Protein AF-A0A7W0QKJ0-F1 (afdb_monomer_lite)

Sequence (50 aa):
VQRLLVAKRSDAHPDYESETFDSLLRARFEVVDLVELPSGTRTLYFARPR

Radius of gyration: 13.23 Å; chains: 1; bounding box: 34×14×28 Å

Foldseek 3Di:
DVVVCVVPPPCRCVQPDPVSVVVVQVVFWAFDDWDQDPVNPDIDTDTHGD

pLDDT: mean 84.28, std 13.95, range [56.5, 98.25]

Structure (mmCIF, N/CA/C/O backbone):
data_AF-A0A7W0QKJ0-F1
#
_entry.id   AF-A0A7W0QKJ0-F1
#
loop_
_atom_site.group_PDB
_atom_site.id
_atom_site.type_symbol
_atom_site.label_atom_id
_atom_site.label_alt_id
_atom_site.label_comp_id
_atom_site.label_asym_id
_atom_site.label_entity_id
_atom_site.label_seq_id
_atom_site.pdbx_PDB_ins_code
_atom_site.Cartn_x
_atom_site.Cartn_y
_atom_site.Cartn_z
_atom_site.occupancy
_atom_site.B_iso_or_equiv
_atom_site.auth_seq_id
_atom_site.auth_comp_id
_atom_site.auth_asym_id
_atom_site.auth_atom_id
_atom_site.pdbx_PDB_model_num
ATOM 1 N N . VAL A 1 1 ? 14.876 0.033 -2.792 1.00 56.66 1 VAL A N 1
ATOM 2 C CA . VAL A 1 1 ? 14.126 -0.746 -3.811 1.00 56.66 1 VAL A CA 1
ATOM 3 C C . VAL A 1 1 ? 14.846 -0.748 -5.154 1.00 56.66 1 VAL A C 1
ATOM 5 O O . VAL A 1 1 ? 15.074 -1.828 -5.679 1.00 56.66 1 VAL A O 1
ATOM 8 N N . GLN A 1 2 ? 15.322 0.407 -5.640 1.00 58.44 2 GLN A N 1
ATOM 9 C CA . GLN A 1 2 ? 16.039 0.523 -6.921 1.00 58.44 2 GLN A CA 1
ATOM 10 C C . GLN A 1 2 ? 17.142 -0.527 -7.138 1.00 58.44 2 GLN A C 1
ATOM 12 O O . GLN A 1 2 ? 17.140 -1.184 -8.168 1.00 58.44 2 GLN A O 1
ATOM 17 N N . ARG A 1 3 ? 18.001 -0.805 -6.143 1.00 56.50 3 ARG A N 1
ATOM 18 C CA . ARG A 1 3 ? 19.066 -1.828 -6.257 1.00 56.50 3 ARG A CA 1
ATOM 19 C C . ARG A 1 3 ? 18.569 -3.249 -6.589 1.00 56.50 3 ARG A C 1
ATOM 21 O O . ARG A 1 3 ? 19.306 -4.007 -7.201 1.00 56.50 3 ARG A O 1
ATOM 28 N N . LEU A 1 4 ? 17.346 -3.615 -6.196 1.00 61.56 4 LEU A N 1
ATOM 29 C CA . LEU A 1 4 ? 16.744 -4.924 -6.508 1.00 61.56 4 LEU A CA 1
ATOM 30 C C . LEU A 1 4 ? 16.093 -4.956 -7.900 1.00 61.56 4 LEU A C 1
ATOM 32 O O . LEU A 1 4 ? 15.873 -6.031 -8.449 1.00 61.56 4 LEU A O 1
ATOM 36 N N . LEU A 1 5 ? 15.800 -3.785 -8.467 1.00 62.22 5 LEU A N 1
ATOM 37 C CA . LEU A 1 5 ? 15.239 -3.623 -9.807 1.00 62.22 5 LEU A CA 1
ATOM 38 C C . LEU A 1 5 ? 16.320 -3.380 -10.871 1.00 62.22 5 LEU A C 1
ATOM 40 O O . LEU A 1 5 ? 16.028 -3.536 -12.045 1.00 62.22 5 LEU A O 1
ATOM 44 N N . VAL A 1 6 ? 17.569 -3.088 -10.476 1.00 61.91 6 VAL A N 1
ATOM 45 C CA . VAL A 1 6 ? 18.722 -2.854 -11.378 1.00 61.91 6 VAL A CA 1
ATOM 46 C C . VAL A 1 6 ? 18.944 -3.985 -12.390 1.00 61.91 6 VAL A C 1
ATOM 48 O O . VAL A 1 6 ? 19.380 -3.728 -13.506 1.00 61.91 6 VAL A O 1
ATOM 51 N N . ALA A 1 7 ? 18.645 -5.234 -12.024 1.00 65.56 7 ALA A N 1
ATOM 52 C CA . ALA A 1 7 ? 18.792 -6.383 -12.923 1.00 65.56 7 ALA A CA 1
ATOM 53 C C . ALA A 1 7 ? 17.646 -6.518 -13.944 1.00 65.56 7 ALA A C 1
ATOM 55 O O . ALA A 1 7 ? 17.702 -7.373 -14.828 1.00 65.56 7 ALA A O 1
ATOM 56 N N . LYS A 1 8 ? 16.588 -5.715 -13.814 1.00 62.44 8 LYS A N 1
ATOM 57 C CA . LYS A 1 8 ? 15.438 -5.716 -14.713 1.00 62.44 8 LYS A CA 1
ATOM 58 C C . LYS A 1 8 ? 15.536 -4.524 -15.660 1.00 62.44 8 LYS A C 1
ATOM 60 O O . LYS A 1 8 ? 16.046 -3.469 -15.295 1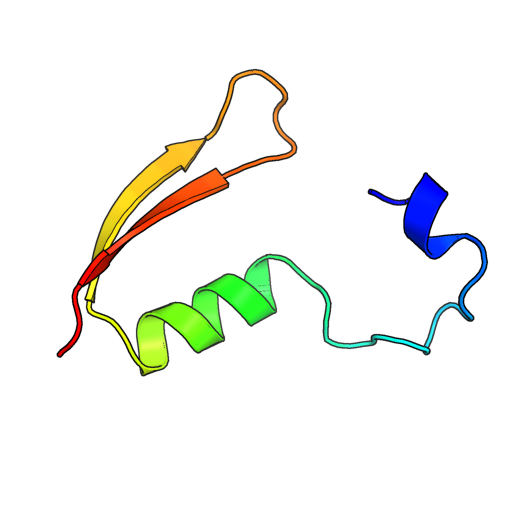.00 62.44 8 LYS A O 1
ATOM 65 N N . ARG A 1 9 ? 15.054 -4.698 -16.893 1.00 67.38 9 ARG A N 1
ATOM 66 C CA . ARG A 1 9 ? 14.946 -3.584 -17.843 1.00 67.38 9 ARG A CA 1
ATOM 67 C C . ARG A 1 9 ? 14.048 -2.493 -17.256 1.00 67.38 9 ARG A C 1
ATOM 69 O O . ARG A 1 9 ? 13.144 -2.792 -16.477 1.00 67.38 9 ARG A O 1
ATOM 76 N N . SER A 1 10 ? 14.307 -1.243 -17.629 1.00 63.28 10 SER A N 1
ATOM 77 C CA . SER A 1 10 ? 13.581 -0.066 -17.133 1.00 63.28 10 SER A CA 1
ATOM 78 C C . SER A 1 10 ? 12.070 -0.118 -17.389 1.00 63.28 10 SER A C 1
ATOM 80 O O . SER A 1 10 ? 11.317 0.540 -16.688 1.00 63.28 10 SER A O 1
ATOM 82 N N . ASP A 1 11 ? 11.631 -0.915 -18.362 1.00 67.94 11 ASP A N 1
ATOM 83 C CA . ASP A 1 11 ? 10.241 -1.143 -18.763 1.00 67.94 11 ASP A CA 1
ATOM 84 C C . ASP A 1 11 ? 9.648 -2.453 -18.220 1.00 67.94 11 ASP A C 1
ATOM 86 O O . ASP A 1 11 ? 8.515 -2.796 -18.536 1.00 67.94 11 ASP A O 1
ATOM 90 N N . ALA A 1 12 ? 10.399 -3.224 -17.430 1.00 73.50 12 ALA A N 1
ATOM 91 C CA . ALA A 1 12 ? 9.999 -4.581 -17.071 1.00 73.50 12 ALA A CA 1
ATOM 92 C C . ALA A 1 12 ? 8.802 -4.632 -16.110 1.00 73.50 12 ALA A C 1
ATOM 94 O O . ALA A 1 12 ? 8.158 -5.675 -16.021 1.00 73.50 12 ALA A O 1
ATOM 95 N N . HIS A 1 13 ? 8.556 -3.550 -15.365 1.00 69.62 13 HIS A N 1
ATOM 96 C CA . HIS A 1 13 ? 7.435 -3.405 -14.429 1.00 69.62 13 HIS A CA 1
ATOM 97 C C . HIS A 1 13 ? 6.941 -1.951 -14.473 1.00 69.62 13 HIS A C 1
ATOM 99 O O . HIS A 1 13 ? 7.206 -1.190 -13.542 1.00 69.62 13 HIS A O 1
ATOM 105 N N . PRO A 1 14 ? 6.314 -1.530 -15.586 1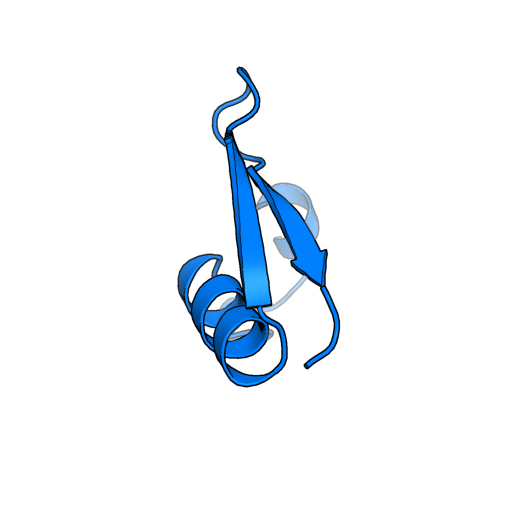.00 69.44 14 PRO A N 1
ATOM 106 C CA . PRO A 1 14 ? 5.984 -0.126 -15.851 1.00 69.44 14 PRO A CA 1
ATOM 107 C C . PRO A 1 14 ? 4.913 0.426 -14.899 1.00 69.44 14 PRO A C 1
ATOM 109 O O . PRO A 1 14 ? 4.688 1.628 -14.838 1.00 69.44 14 PRO A O 1
ATOM 112 N N . ASP A 1 15 ? 4.253 -0.461 -14.164 1.00 77.69 15 ASP A N 1
ATOM 113 C CA . ASP A 1 15 ? 3.179 -0.202 -13.220 1.00 77.69 15 ASP A CA 1
ATOM 114 C C . ASP A 1 15 ? 3.596 -0.454 -11.758 1.00 77.69 15 ASP A C 1
ATOM 116 O O . ASP A 1 15 ? 2.769 -0.327 -10.854 1.00 77.69 15 ASP A O 1
ATOM 120 N N . TYR A 1 16 ? 4.871 -0.771 -11.494 1.00 79.50 16 TYR A N 1
ATOM 121 C CA . TYR A 1 16 ? 5.392 -1.034 -10.144 1.00 79.50 16 TYR A CA 1
ATOM 122 C C . TYR A 1 16 ? 5.754 0.258 -9.403 1.00 79.50 16 TYR A C 1
ATOM 124 O O . TYR A 1 16 ? 6.872 0.451 -8.928 1.00 79.50 16 TYR A O 1
ATOM 132 N N . GLU A 1 17 ? 4.765 1.136 -9.310 1.00 83.88 17 GLU A N 1
ATOM 133 C CA . GLU A 1 17 ? 4.823 2.422 -8.627 1.00 83.88 17 GLU A CA 1
ATOM 134 C C . GLU A 1 17 ? 3.896 2.397 -7.405 1.00 83.88 17 GLU A C 1
ATOM 136 O O . GLU A 1 17 ? 2.835 1.761 -7.413 1.00 83.88 17 GLU A O 1
ATOM 141 N N . SER A 1 18 ? 4.282 3.103 -6.339 1.00 87.12 18 SER A N 1
ATOM 142 C CA . SER A 1 18 ? 3.496 3.167 -5.096 1.00 87.12 18 SER A CA 1
ATOM 143 C C . SER A 1 18 ? 2.078 3.703 -5.332 1.00 87.12 18 SER A C 1
ATOM 145 O O . SER A 1 18 ? 1.127 3.228 -4.717 1.00 87.12 18 SER A O 1
ATOM 147 N N . GLU A 1 19 ? 1.927 4.649 -6.260 1.00 90.00 19 GLU A N 1
ATOM 148 C CA . GLU A 1 19 ? 0.650 5.270 -6.643 1.00 90.00 19 GLU A CA 1
ATOM 149 C C . GLU A 1 19 ? -0.301 4.269 -7.315 1.00 90.00 19 GLU A C 1
ATOM 151 O O . GLU A 1 19 ? -1.500 4.222 -7.013 1.00 90.00 19 GLU A O 1
ATOM 156 N N . THR A 1 20 ? 0.243 3.417 -8.189 1.00 91.56 20 THR A N 1
ATOM 157 C CA . THR A 1 20 ? -0.512 2.339 -8.834 1.00 91.56 20 THR A CA 1
ATOM 158 C C . THR A 1 20 ? -0.964 1.313 -7.803 1.00 91.56 20 THR A C 1
ATOM 160 O O . THR A 1 20 ? -2.126 0.901 -7.807 1.00 91.56 20 THR A O 1
ATOM 163 N N . PHE A 1 21 ? -0.076 0.925 -6.883 1.00 92.38 21 PHE A N 1
ATOM 164 C CA . PHE A 1 21 ? -0.429 0.015 -5.797 1.00 92.38 21 PHE A CA 1
ATOM 165 C C . PHE A 1 21 ? -1.540 0.589 -4.904 1.00 92.38 21 PHE A C 1
ATOM 167 O O . PHE A 1 21 ? -2.527 -0.107 -4.660 1.00 92.38 21 PHE A O 1
ATOM 174 N N . ASP A 1 22 ? -1.423 1.849 -4.466 1.00 94.44 22 ASP A N 1
ATOM 175 C CA . ASP A 1 22 ? -2.429 2.531 -3.634 1.00 94.44 22 ASP A CA 1
ATOM 176 C C . ASP A 1 22 ? -3.811 2.513 -4.304 1.00 94.44 22 ASP A C 1
ATOM 178 O O . ASP A 1 22 ? -4.802 2.067 -3.712 1.00 94.44 22 ASP A O 1
ATOM 182 N N . SER A 1 23 ? -3.851 2.888 -5.585 1.00 95.25 23 SER A N 1
ATOM 183 C CA . SER A 1 23 ? -5.074 2.907 -6.392 1.00 95.25 23 SER A CA 1
ATOM 184 C C . SER A 1 23 ? -5.714 1.517 -6.497 1.00 95.25 23 SER A C 1
ATOM 186 O O . SER A 1 23 ? -6.916 1.348 -6.268 1.00 95.25 23 SER A O 1
ATOM 188 N N . LEU A 1 24 ? -4.913 0.491 -6.807 1.00 95.62 24 LEU A N 1
ATOM 189 C CA . LEU A 1 24 ? -5.380 -0.890 -6.952 1.00 95.62 24 LEU A CA 1
ATOM 190 C C . LEU A 1 24 ? -5.841 -1.515 -5.628 1.00 95.62 24 LEU A C 1
ATOM 192 O O . LEU A 1 24 ? -6.741 -2.363 -5.646 1.00 95.62 24 LEU A O 1
ATOM 196 N N . LEU A 1 25 ? -5.233 -1.125 -4.505 1.00 96.00 25 LEU A N 1
ATOM 197 C CA . LEU A 1 25 ? -5.618 -1.578 -3.171 1.00 96.00 25 LEU A CA 1
ATOM 198 C C . LEU A 1 25 ? -6.979 -0.991 -2.778 1.00 96.00 25 LEU A C 1
ATOM 200 O O . LEU A 1 25 ? -7.889 -1.745 -2.437 1.00 96.00 25 LEU A O 1
ATOM 204 N N . ARG A 1 26 ? -7.154 0.332 -2.906 1.00 96.25 26 ARG A N 1
ATOM 205 C CA . ARG A 1 26 ? -8.409 1.041 -2.580 1.00 96.25 26 ARG A CA 1
ATOM 206 C C . ARG A 1 26 ? -9.593 0.618 -3.443 1.00 96.25 26 ARG A C 1
ATOM 208 O O . ARG A 1 26 ? -10.738 0.676 -3.000 1.00 96.25 26 ARG A O 1
ATOM 215 N N . ALA A 1 27 ? -9.335 0.175 -4.672 1.00 97.06 27 ALA A N 1
ATOM 216 C CA . ALA A 1 27 ? -10.379 -0.363 -5.538 1.00 97.06 27 ALA A CA 1
ATOM 217 C C . ALA A 1 27 ? -11.010 -1.655 -4.979 1.00 97.06 27 ALA A C 1
ATOM 219 O O . ALA A 1 27 ? -12.176 -1.937 -5.256 1.00 97.06 27 ALA A O 1
ATOM 220 N N . ARG A 1 28 ? -10.252 -2.444 -4.202 1.00 97.31 28 ARG A N 1
ATOM 221 C CA . ARG A 1 28 ? -10.650 -3.787 -3.740 1.00 97.31 28 ARG A CA 1
ATOM 222 C C . ARG A 1 28 ? -10.887 -3.883 -2.233 1.00 97.31 28 ARG A C 1
ATOM 224 O O . ARG A 1 28 ? -11.654 -4.737 -1.804 1.00 97.31 28 ARG A O 1
ATOM 231 N N . PHE A 1 29 ? -10.255 -3.019 -1.449 1.00 98.25 29 PHE A N 1
ATOM 232 C CA . PHE A 1 29 ? -10.309 -3.020 0.009 1.00 98.25 29 PHE A CA 1
ATOM 233 C C . PHE A 1 29 ? -10.746 -1.655 0.536 1.00 98.25 29 PHE A C 1
ATOM 235 O O . PHE A 1 29 ? -10.541 -0.622 -0.101 1.00 98.25 29 PHE A O 1
ATOM 242 N N . GLU A 1 30 ? -11.309 -1.645 1.738 1.00 98.00 30 GLU A N 1
ATOM 243 C CA . GLU A 1 30 ? -11.438 -0.424 2.522 1.00 98.00 30 GLU A CA 1
ATOM 244 C C . GLU A 1 30 ? -10.117 -0.165 3.256 1.00 98.00 30 GLU A C 1
ATOM 246 O O . GLU A 1 30 ? -9.695 -0.965 4.090 1.00 98.00 30 GLU A O 1
ATOM 251 N N . VAL A 1 31 ? -9.440 0.938 2.934 1.00 97.06 31 VAL A N 1
ATOM 252 C CA . VAL A 1 31 ? -8.220 1.357 3.639 1.00 97.06 31 VAL A CA 1
ATOM 253 C C . VAL A 1 31 ? -8.629 2.191 4.848 1.00 97.06 31 VAL A C 1
ATOM 255 O O . VAL A 1 31 ? -9.186 3.274 4.687 1.00 97.06 31 VAL A O 1
ATOM 258 N N . VAL A 1 32 ? -8.352 1.671 6.041 1.00 97.94 32 VAL A N 1
ATOM 259 C CA . VAL A 1 32 ? -8.763 2.244 7.329 1.00 97.94 32 VAL A CA 1
ATOM 260 C C . VAL A 1 32 ? -7.685 3.162 7.898 1.00 97.94 32 VAL A C 1
ATOM 262 O O . VAL A 1 32 ? -8.012 4.200 8.462 1.00 97.94 32 VAL A O 1
ATOM 265 N N . ASP A 1 33 ? -6.414 2.785 7.756 1.00 97.31 33 ASP A N 1
ATOM 266 C CA . ASP A 1 33 ? -5.288 3.571 8.264 1.00 97.31 33 ASP A CA 1
ATOM 267 C C . ASP A 1 33 ? -4.033 3.392 7.398 1.00 97.31 33 ASP A C 1
ATOM 269 O O . ASP A 1 33 ? -3.889 2.399 6.670 1.00 97.31 33 ASP A O 1
ATOM 273 N N . LEU A 1 34 ? -3.133 4.368 7.483 1.00 95.81 34 LEU A N 1
ATOM 274 C CA . LEU A 1 34 ? -1.878 4.426 6.751 1.00 95.81 34 LEU A CA 1
ATOM 275 C C . LEU A 1 34 ? -0.759 4.934 7.663 1.00 95.81 34 LEU A C 1
ATOM 277 O O . LEU A 1 34 ? -0.876 5.992 8.274 1.00 95.81 34 LEU A O 1
ATOM 281 N N . VAL A 1 35 ? 0.365 4.218 7.691 1.00 96.56 35 VAL A N 1
ATOM 282 C CA . VAL A 1 35 ? 1.543 4.614 8.471 1.00 96.56 35 VAL A CA 1
ATOM 283 C C . VAL A 1 35 ? 2.770 4.673 7.573 1.00 96.56 35 VAL A C 1
ATOM 285 O O . VAL A 1 35 ? 3.247 3.645 7.085 1.00 96.56 35 VAL A O 1
ATOM 288 N N . GLU A 1 36 ? 3.324 5.869 7.400 1.00 94.12 36 GLU A N 1
ATOM 289 C CA . GLU A 1 36 ? 4.647 6.046 6.803 1.00 94.12 36 GLU A CA 1
ATOM 290 C C . GLU 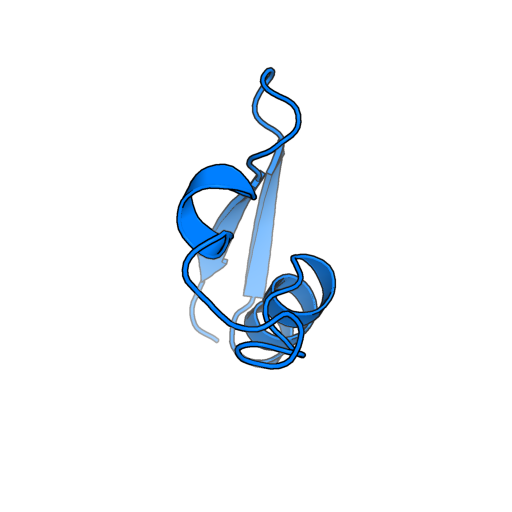A 1 36 ? 5.728 5.730 7.837 1.00 94.12 36 GLU A C 1
ATOM 292 O O . GLU A 1 36 ? 5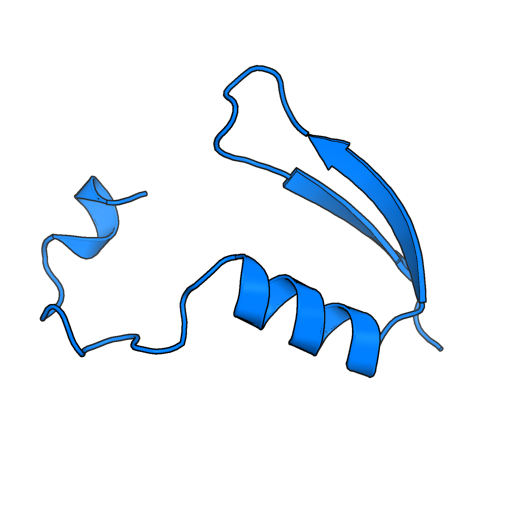.758 6.284 8.938 1.00 94.12 36 GLU A O 1
ATOM 297 N N . LEU A 1 37 ? 6.631 4.809 7.502 1.00 90.94 37 LEU A N 1
ATOM 298 C CA . LEU A 1 37 ? 7.731 4.469 8.396 1.00 90.94 37 LEU A CA 1
ATOM 299 C C . LEU A 1 37 ? 8.840 5.528 8.305 1.00 90.94 37 LEU A C 1
ATOM 301 O O . LEU A 1 37 ? 9.122 6.005 7.205 1.00 90.94 37 LEU A O 1
ATOM 305 N N . PRO A 1 38 ? 9.586 5.798 9.397 1.00 88.19 38 PRO A N 1
ATOM 306 C CA . PRO A 1 38 ? 10.607 6.858 9.451 1.00 88.19 38 PRO A CA 1
ATOM 307 C C . PRO A 1 38 ? 11.694 6.795 8.364 1.00 88.19 38 PRO A C 1
ATOM 309 O O . PRO A 1 38 ? 12.359 7.784 8.086 1.00 88.19 38 PRO A O 1
ATOM 312 N N . SER A 1 39 ? 11.877 5.633 7.727 1.00 82.12 39 SER A N 1
ATOM 313 C CA . SER A 1 39 ? 12.765 5.457 6.570 1.00 82.12 39 SER A CA 1
ATOM 314 C C . SER A 1 39 ? 12.296 6.146 5.274 1.00 82.12 39 SER A C 1
ATOM 316 O O . SER A 1 39 ? 13.024 6.092 4.286 1.00 82.12 39 SER A O 1
ATOM 318 N N . GLY A 1 40 ? 11.073 6.693 5.228 1.00 77.38 40 GLY A N 1
ATOM 319 C CA . GLY A 1 40 ? 10.510 7.457 4.101 1.00 77.38 40 GLY A CA 1
ATOM 320 C C . GLY A 1 40 ? 10.246 6.668 2.812 1.00 77.38 40 GLY A C 1
ATOM 321 O O . GLY A 1 40 ? 9.804 7.228 1.820 1.00 77.38 40 GLY A O 1
ATOM 322 N N . THR A 1 41 ? 10.533 5.366 2.792 1.00 83.56 41 THR A N 1
ATOM 323 C CA . THR A 1 41 ? 10.431 4.515 1.588 1.00 83.56 41 THR A CA 1
ATOM 324 C C . THR A 1 41 ? 9.426 3.380 1.741 1.00 83.56 41 THR A C 1
ATOM 326 O O . THR A 1 41 ? 9.339 2.502 0.882 1.00 83.56 41 THR A O 1
ATOM 329 N N . ARG A 1 42 ? 8.712 3.34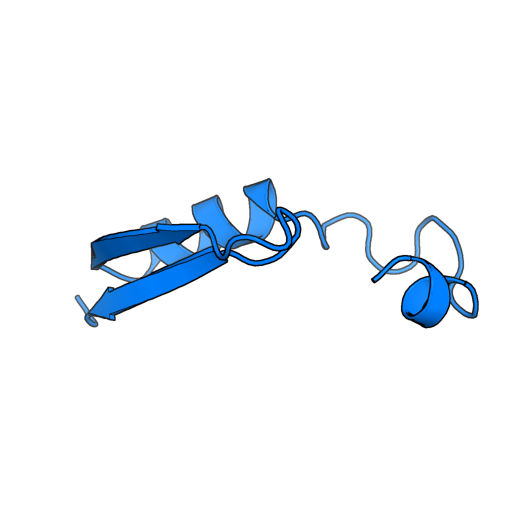1 2.869 1.00 88.88 42 ARG A N 1
ATOM 330 C CA .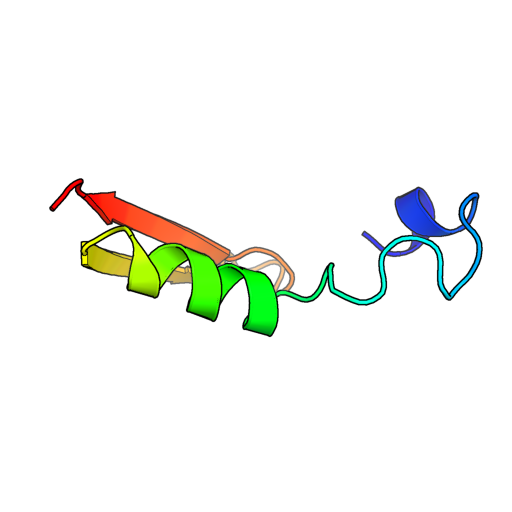 ARG A 1 42 ? 7.781 2.271 3.214 1.00 88.88 42 ARG A CA 1
ATOM 331 C C . ARG A 1 42 ? 6.549 2.855 3.866 1.00 88.88 42 ARG A C 1
ATOM 333 O O . ARG A 1 42 ? 6.660 3.608 4.832 1.00 88.88 42 ARG A O 1
ATOM 340 N N . THR A 1 43 ? 5.415 2.373 3.394 1.00 93.50 43 THR A N 1
ATOM 341 C CA . THR A 1 43 ? 4.102 2.731 3.899 1.00 93.50 43 THR A CA 1
ATOM 342 C C . THR A 1 43 ? 3.370 1.445 4.242 1.00 93.50 43 THR A C 1
ATOM 344 O O . THR A 1 43 ? 3.324 0.514 3.436 1.00 93.50 43 THR A O 1
ATOM 347 N N . LEU A 1 44 ? 2.859 1.358 5.465 1.00 95.12 44 LEU A N 1
ATOM 348 C CA . LEU A 1 44 ? 2.016 0.258 5.909 1.00 95.12 44 LEU A CA 1
ATOM 349 C C . LEU A 1 44 ? 0.557 0.658 5.732 1.00 95.12 44 LEU A C 1
ATOM 351 O O . LEU A 1 44 ? 0.150 1.739 6.147 1.00 95.12 44 LEU A O 1
ATOM 355 N N . TYR A 1 45 ? -0.217 -0.240 5.136 1.00 97.12 45 TYR A N 1
ATOM 356 C CA . TYR A 1 45 ? -1.645 -0.072 4.915 1.00 97.12 45 TYR A CA 1
ATOM 357 C C . TYR A 1 45 ? -2.408 -0.983 5.868 1.00 97.12 45 TYR A C 1
ATOM 359 O O . TYR A 1 45 ? -2.232 -2.203 5.830 1.00 97.12 45 TYR A O 1
ATOM 367 N N . PHE A 1 46 ? -3.286 -0.412 6.688 1.00 97.94 46 PHE A N 1
ATOM 368 C CA . PHE A 1 46 ? -4.302 -1.182 7.392 1.00 97.94 46 PHE A CA 1
ATOM 369 C C . PHE A 1 46 ? -5.570 -1.196 6.542 1.00 97.94 46 PHE A C 1
ATOM 371 O O . PHE A 1 46 ? -6.302 -0.209 6.477 1.00 97.94 46 PHE A O 1
ATOM 378 N N . ALA A 1 47 ? -5.808 -2.309 5.850 1.00 98.00 47 ALA A N 1
ATOM 379 C CA . ALA A 1 47 ? -6.927 -2.467 4.929 1.00 98.00 47 ALA A CA 1
ATOM 380 C C . ALA A 1 47 ? -7.805 -3.664 5.314 1.00 98.00 47 ALA A C 1
ATOM 382 O O . ALA A 1 47 ? -7.312 -4.669 5.831 1.00 98.00 47 ALA A O 1
ATOM 383 N N . ARG A 1 48 ? -9.110 -3.559 5.056 1.00 97.31 48 ARG A N 1
ATOM 384 C CA . ARG A 1 48 ? -10.109 -4.599 5.326 1.00 97.31 48 ARG A CA 1
ATOM 385 C C . ARG A 1 48 ? -10.814 -5.031 4.040 1.00 97.31 48 ARG A C 1
ATOM 387 O O . ARG A 1 48 ? -11.001 -4.194 3.151 1.00 97.31 48 ARG A O 1
ATOM 394 N N . PRO A 1 49 ? -11.186 -6.319 3.908 1.00 95.56 49 PRO A N 1
ATOM 395 C CA . PRO A 1 49 ? -12.053 -6.760 2.822 1.00 95.56 49 PRO A CA 1
ATOM 396 C C . PRO A 1 49 ? -13.355 -5.959 2.835 1.00 95.56 49 PRO A C 1
ATOM 398 O O . PRO A 1 49 ? -13.858 -5.638 3.913 1.00 95.56 49 PRO A O 1
ATOM 401 N N . ARG A 1 50 ? -13.868 -5.644 1.646 1.00 82.81 50 ARG A N 1
ATOM 402 C CA . ARG A 1 50 ? -15.239 -5.155 1.490 1.00 82.81 50 ARG A CA 1
ATOM 403 C C . ARG A 1 50 ? -16.245 -6.288 1.647 1.00 82.81 50 ARG A C 1
ATOM 405 O O . ARG A 1 50 ? -15.889 -7.430 1.273 1.00 82.81 50 ARG A O 1
#

Secondary structure (DSSP, 8-state):
-HHHHTTS-TTSSTT-SHHHHHHHHHHHEEEEEEEE-TTSS-EEEEEEE-